Protein AF-A0A225UDL7-F1 (afdb_monomer_lite)

Sequence (122 aa):
MTRLCLLLGYSKQTKGYNVLNLCTGSVTTCRDGNMKTHALYTVHTMYMEKLLANTYSYGDYDLPTSIPIVPIRSTLQTYLELPEDVDVQRAAQLAKLAHAGERSSRQPVSGPSGGASGSLKR

Structure (mmCIF, N/CA/C/O backbone):
data_AF-A0A225UDL7-F1
#
_entry.id   AF-A0A225UDL7-F1
#
loop_
_atom_site.group_PDB
_atom_site.id
_atom_site.type_symbol
_atom_site.label_atom_id
_atom_site.label_alt_id
_atom_site.label_comp_id
_atom_site.label_asym_id
_atom_site.label_entity_id
_atom_site.label_seq_id
_atom_site.pdbx_PDB_ins_code
_atom_site.Cartn_x
_atom_site.Cartn_y
_atom_site.Cartn_z
_atom_site.occupancy
_atom_site.B_iso_or_equiv
_atom_site.auth_seq_id
_atom_site.auth_comp_id
_atom_site.auth_asym_id
_atom_site.auth_atom_id
_atom_site.pdbx_PDB_model_num
ATOM 1 N N . MET A 1 1 ? 6.183 -10.728 13.523 1.00 48.97 1 MET A N 1
ATOM 2 C CA . MET A 1 1 ? 5.874 -11.013 12.105 1.00 48.97 1 MET A CA 1
ATOM 3 C C . MET A 1 1 ? 5.531 -9.692 11.430 1.00 48.97 1 MET A C 1
ATOM 5 O O . MET A 1 1 ? 4.548 -9.069 11.811 1.00 48.97 1 MET A O 1
ATOM 9 N N . THR A 1 2 ? 6.380 -9.205 10.532 1.00 67.00 2 THR A N 1
ATOM 10 C CA . THR A 1 2 ? 6.210 -7.926 9.821 1.00 67.00 2 THR A CA 1
ATOM 11 C C . THR A 1 2 ? 5.337 -8.157 8.587 1.00 67.00 2 THR A C 1
ATOM 13 O O . THR A 1 2 ? 5.567 -9.118 7.858 1.00 67.00 2 THR A O 1
ATOM 16 N N . ARG A 1 3 ? 4.312 -7.325 8.361 1.00 77.19 3 ARG A N 1
ATOM 17 C CA . ARG A 1 3 ? 3.427 -7.420 7.186 1.00 77.19 3 ARG A CA 1
ATOM 18 C C . ARG A 1 3 ? 3.743 -6.294 6.206 1.00 77.19 3 ARG A C 1
ATOM 20 O O . ARG A 1 3 ? 3.906 -5.151 6.627 1.00 77.19 3 ARG A O 1
ATOM 27 N N . LEU A 1 4 ? 3.822 -6.626 4.919 1.00 88.56 4 LEU A N 1
ATOM 28 C CA . LEU A 1 4 ? 3.988 -5.662 3.833 1.00 88.56 4 LEU A CA 1
ATOM 29 C C . LEU A 1 4 ? 2.624 -5.072 3.476 1.00 88.56 4 LEU A C 1
ATOM 31 O O . LEU A 1 4 ? 1.764 -5.751 2.914 1.00 88.56 4 LEU A O 1
ATOM 35 N N . CYS A 1 5 ? 2.436 -3.803 3.829 1.00 90.88 5 CYS A N 1
ATOM 36 C CA . CYS A 1 5 ? 1.196 -3.083 3.588 1.00 90.88 5 CYS A CA 1
ATOM 37 C C . CYS A 1 5 ? 1.469 -1.694 3.012 1.00 90.88 5 CYS A C 1
ATOM 39 O O . CYS A 1 5 ? 2.466 -1.061 3.363 1.00 90.88 5 CYS A O 1
ATOM 41 N N . LEU A 1 6 ? 0.541 -1.193 2.197 1.00 92.25 6 LEU A N 1
ATOM 42 C CA . LEU A 1 6 ? 0.522 0.203 1.771 1.00 92.25 6 LEU A CA 1
ATOM 43 C C . LEU A 1 6 ? -0.451 1.004 2.643 1.00 92.25 6 LEU A C 1
ATOM 45 O O . LEU A 1 6 ? -1.596 0.597 2.835 1.00 92.25 6 LEU A O 1
ATOM 49 N N . LEU A 1 7 ? -0.013 2.153 3.157 1.00 91.62 7 LEU A N 1
ATOM 50 C CA . LEU A 1 7 ? -0.893 3.099 3.842 1.00 91.62 7 LEU A CA 1
ATOM 51 C C . LEU A 1 7 ? -1.807 3.785 2.818 1.00 91.62 7 LEU A C 1
ATOM 53 O O . LEU A 1 7 ? -1.321 4.458 1.915 1.00 91.62 7 LEU A O 1
ATOM 57 N N . LEU A 1 8 ? -3.122 3.641 2.985 1.00 90.75 8 LEU A N 1
ATOM 58 C CA . LEU A 1 8 ? -4.122 4.259 2.109 1.00 90.75 8 LEU A CA 1
ATOM 59 C C . LEU A 1 8 ? -4.605 5.613 2.629 1.00 90.75 8 LEU A C 1
ATOM 61 O O . LEU A 1 8 ? -4.937 6.500 1.851 1.00 90.75 8 LEU A O 1
ATOM 65 N N . GLY A 1 9 ? -4.675 5.779 3.949 1.00 90.00 9 GLY A N 1
ATOM 66 C CA . GLY A 1 9 ? -5.143 7.027 4.533 1.00 90.00 9 GLY A CA 1
ATOM 67 C C . GLY A 1 9 ? -5.232 6.994 6.048 1.00 90.00 9 GLY A C 1
ATOM 68 O O . GLY A 1 9 ? -5.210 5.931 6.670 1.00 90.00 9 GLY A O 1
ATOM 69 N N . TYR A 1 10 ? -5.352 8.184 6.629 1.00 90.00 10 TYR A N 1
ATOM 70 C CA . TYR A 1 10 ? -5.516 8.405 8.061 1.00 90.00 10 TYR A CA 1
ATOM 71 C C . TYR A 1 10 ? -6.732 9.298 8.322 1.00 90.00 10 TYR A C 1
ATOM 73 O O . TYR A 1 10 ? -6.895 10.338 7.685 1.00 90.00 10 TYR A O 1
ATOM 81 N N . SER A 1 11 ? -7.568 8.910 9.283 1.00 86.75 11 SER A N 1
ATOM 82 C CA . SER A 1 11 ? -8.723 9.680 9.740 1.00 86.75 11 SER A CA 1
ATOM 83 C C . SER A 1 11 ? -8.449 10.272 11.116 1.00 86.75 11 SER A C 1
ATOM 85 O O . SER A 1 11 ? -8.235 9.549 12.092 1.00 86.75 11 SER A O 1
ATOM 87 N N . LYS A 1 12 ? -8.512 11.606 11.204 1.00 84.31 12 LYS A N 1
ATOM 88 C CA . LYS A 1 12 ? -8.365 12.342 12.470 1.00 84.31 12 LYS A CA 1
ATOM 89 C C . LYS A 1 12 ? -9.556 12.129 13.409 1.00 84.31 12 LYS A C 1
ATOM 91 O O . LYS A 1 12 ? -9.356 12.060 14.616 1.00 84.31 12 LYS A O 1
ATOM 96 N N . GLN A 1 13 ? -10.771 12.007 12.867 1.00 85.94 13 GLN A N 1
ATOM 97 C CA . GLN A 1 13 ? -12.004 11.917 13.658 1.00 85.94 13 GLN A CA 1
ATOM 98 C C . GLN A 1 13 ? -12.108 10.583 14.405 1.00 85.94 13 GLN A C 1
ATOM 100 O O . GLN A 1 13 ? -12.438 10.556 15.585 1.00 85.94 13 GLN A O 1
ATOM 105 N N . THR A 1 14 ? -11.773 9.480 13.735 1.00 83.62 14 THR A N 1
ATOM 106 C CA . THR A 1 14 ? -11.809 8.130 14.318 1.00 83.62 14 THR A CA 1
ATOM 107 C C . THR A 1 14 ? -10.449 7.663 14.841 1.00 83.62 14 THR A C 1
ATOM 109 O O . THR A 1 14 ? -10.345 6.517 15.269 1.00 83.62 14 THR A O 1
ATOM 112 N N . LYS A 1 15 ? -9.413 8.518 14.774 1.00 85.69 15 LYS A N 1
ATOM 113 C CA . LYS A 1 15 ? -8.016 8.229 15.153 1.00 85.69 15 LYS A CA 1
ATOM 114 C C . LYS A 1 15 ? -7.543 6.858 14.651 1.00 85.69 15 LYS A C 1
ATOM 116 O O . LYS A 1 15 ? -7.167 5.974 15.421 1.00 85.69 15 LYS A O 1
ATOM 121 N N . GLY A 1 16 ? -7.617 6.662 13.339 1.00 89.75 16 GLY A N 1
ATOM 122 C CA . GLY A 1 16 ? -7.312 5.376 12.718 1.00 89.75 16 GLY A CA 1
ATOM 123 C C . GLY A 1 16 ? -6.723 5.523 11.328 1.00 89.75 16 GLY A C 1
ATOM 124 O O . GLY A 1 16 ? -6.824 6.582 10.708 1.00 89.75 16 GLY A O 1
ATOM 125 N N . TYR A 1 17 ? -6.113 4.452 10.841 1.00 91.38 17 TYR A N 1
ATOM 126 C CA . TYR A 1 17 ? -5.506 4.379 9.519 1.00 91.38 17 TYR A CA 1
ATOM 127 C C . TYR A 1 17 ? -5.983 3.143 8.761 1.00 91.38 17 TYR A C 1
ATOM 129 O O . TYR A 1 17 ? -6.261 2.098 9.348 1.00 91.38 17 TYR A O 1
ATOM 137 N N . ASN A 1 18 ? -6.059 3.276 7.441 1.00 91.94 18 ASN A N 1
ATOM 138 C CA . ASN A 1 18 ? -6.400 2.193 6.529 1.00 91.94 18 ASN A CA 1
ATOM 139 C C . ASN A 1 18 ? -5.137 1.712 5.828 1.00 91.94 18 ASN A C 1
ATOM 141 O O . ASN A 1 18 ? -4.387 2.517 5.274 1.00 91.94 18 ASN A O 1
ATOM 145 N N . VAL A 1 19 ? -4.922 0.402 5.828 1.00 92.19 19 VAL A N 1
ATOM 146 C CA . VAL A 1 19 ? -3.783 -0.238 5.170 1.00 92.19 19 VAL A CA 1
ATOM 147 C C . VAL A 1 19 ? -4.262 -1.300 4.194 1.00 92.19 19 VAL A C 1
ATOM 149 O O . VAL A 1 19 ? -5.179 -2.061 4.495 1.00 92.19 19 VAL A O 1
ATOM 152 N N . LEU A 1 20 ? -3.625 -1.357 3.030 1.00 92.94 20 LEU A N 1
ATOM 153 C CA . LEU A 1 20 ? -3.810 -2.402 2.033 1.00 92.94 20 LEU A CA 1
ATOM 154 C C . LEU A 1 20 ? -2.745 -3.474 2.229 1.00 92.94 20 LEU A C 1
ATOM 156 O O . LEU A 1 20 ? -1.555 -3.170 2.157 1.00 92.94 20 LEU A O 1
ATOM 160 N N . ASN A 1 21 ? -3.157 -4.718 2.444 1.00 91.00 21 ASN A N 1
ATOM 161 C CA . ASN A 1 21 ? -2.247 -5.854 2.459 1.00 91.00 21 ASN A CA 1
ATOM 162 C C . ASN A 1 21 ? -1.798 -6.169 1.027 1.00 91.00 21 ASN A C 1
ATOM 164 O O . ASN A 1 21 ? -2.622 -6.469 0.166 1.00 91.00 21 ASN A O 1
ATOM 168 N N . LEU A 1 22 ? -0.491 -6.123 0.781 1.00 90.56 22 LEU A N 1
ATOM 169 C CA . LEU A 1 22 ? 0.064 -6.298 -0.560 1.00 90.56 22 LEU A CA 1
ATOM 170 C C . LEU A 1 22 ? 0.092 -7.760 -1.020 1.00 90.56 22 LEU A C 1
ATOM 172 O O . LEU A 1 22 ? 0.215 -8.003 -2.215 1.00 90.56 22 LEU A O 1
ATOM 176 N N . CYS A 1 23 ? -0.043 -8.720 -0.102 1.00 86.62 23 CYS A N 1
ATOM 177 C CA . CYS A 1 23 ? -0.132 -10.143 -0.428 1.00 86.62 23 CYS A CA 1
ATOM 178 C C . CYS A 1 23 ? -1.568 -10.576 -0.738 1.00 86.62 23 CYS A C 1
ATOM 180 O O . CYS A 1 23 ? -1.774 -11.448 -1.571 1.00 86.62 23 CYS A O 1
ATOM 182 N N . THR A 1 24 ? -2.558 -10.008 -0.038 1.00 84.19 24 THR A N 1
ATOM 183 C CA . THR A 1 24 ? -3.959 -10.467 -0.130 1.00 84.19 24 THR A CA 1
ATOM 184 C C . THR A 1 24 ? -4.889 -9.488 -0.835 1.00 84.19 24 THR A C 1
ATOM 186 O O . THR A 1 24 ? -6.032 -9.835 -1.106 1.00 84.19 24 THR A O 1
ATOM 189 N N . GLY A 1 25 ? -4.463 -8.243 -1.062 1.00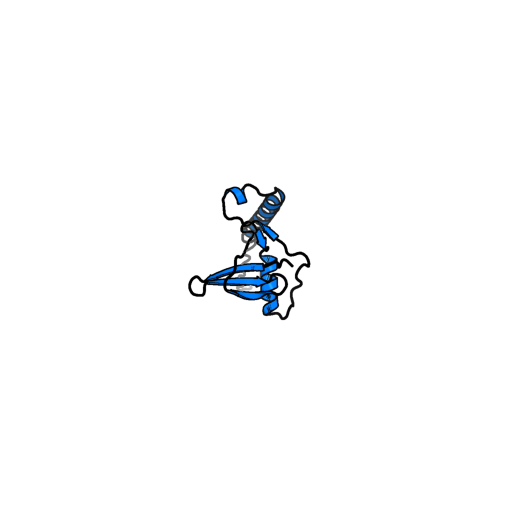 87.44 25 GLY A N 1
ATOM 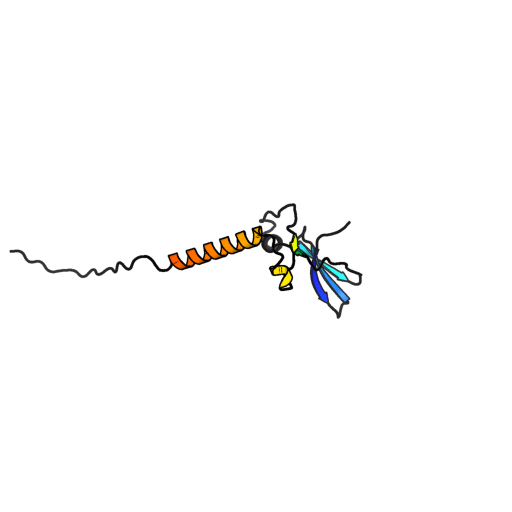190 C CA . GLY A 1 25 ? -5.323 -7.177 -1.584 1.00 87.44 25 GLY A CA 1
ATOM 191 C C . GLY A 1 25 ? -6.387 -6.692 -0.591 1.00 87.44 25 GLY A C 1
ATOM 192 O O . GLY A 1 25 ? -7.192 -5.825 -0.912 1.00 87.44 25 GLY A O 1
ATOM 193 N N . SER A 1 26 ? -6.407 -7.218 0.637 1.00 88.44 26 SER A N 1
ATOM 194 C CA . SER A 1 26 ? -7.421 -6.865 1.633 1.00 88.44 26 SER A CA 1
ATOM 195 C C . SER A 1 26 ? -7.105 -5.525 2.292 1.00 88.44 26 SER A C 1
ATOM 197 O O . SER A 1 26 ? -5.972 -5.278 2.712 1.00 88.44 26 SER A O 1
ATOM 199 N N . VAL A 1 27 ? -8.125 -4.684 2.458 1.00 91.75 27 VAL A N 1
ATOM 200 C CA . VAL A 1 27 ? -8.021 -3.433 3.215 1.00 91.75 27 VAL A CA 1
ATOM 201 C C . VAL A 1 27 ? -8.385 -3.691 4.671 1.00 91.75 27 VAL A C 1
ATOM 203 O O . VAL A 1 27 ? -9.426 -4.268 4.970 1.00 91.75 27 VAL A O 1
ATOM 206 N N . THR A 1 28 ? -7.523 -3.270 5.593 1.00 90.50 28 THR A N 1
ATOM 207 C CA . THR A 1 28 ? -7.773 -3.337 7.036 1.00 90.50 28 THR A CA 1
ATOM 208 C C . THR A 1 28 ? -7.751 -1.935 7.628 1.00 90.50 28 THR A C 1
ATOM 210 O O . THR A 1 28 ? -6.839 -1.152 7.360 1.00 90.50 28 THR A O 1
ATOM 213 N N . THR A 1 29 ? -8.745 -1.628 8.459 1.00 90.88 29 THR A N 1
ATOM 214 C CA . THR A 1 29 ? -8.762 -0.417 9.280 1.00 90.88 29 THR A CA 1
ATOM 215 C C . THR A 1 29 ? -8.186 -0.738 10.647 1.00 90.88 29 THR A C 1
ATOM 217 O O . THR A 1 29 ? -8.728 -1.559 11.384 1.00 90.88 29 THR A O 1
ATOM 220 N N . CYS A 1 30 ? -7.108 -0.057 11.003 1.00 87.75 30 CYS A N 1
ATOM 221 C CA . CYS A 1 30 ? -6.526 -0.114 12.331 1.00 87.75 30 CYS A CA 1
ATOM 222 C C . CYS A 1 30 ? -6.934 1.144 13.099 1.00 87.75 30 CYS A C 1
ATOM 224 O O . CYS A 1 30 ? -6.885 2.260 12.573 1.00 87.75 30 CYS A O 1
ATOM 226 N N . ARG A 1 31 ? -7.338 0.970 14.355 1.00 86.38 31 ARG A N 1
ATOM 227 C CA . ARG A 1 31 ? -7.585 2.070 15.290 1.00 86.38 31 ARG A CA 1
ATOM 228 C C . ARG A 1 31 ? -6.501 2.051 16.339 1.00 86.38 31 ARG A C 1
ATOM 230 O O . ARG A 1 31 ? -6.122 0.963 16.746 1.00 86.38 31 ARG A O 1
ATOM 237 N N . ASP A 1 32 ? -6.081 3.243 16.741 1.00 70.44 32 ASP A N 1
ATOM 238 C CA . ASP A 1 32 ? -5.198 3.491 17.878 1.00 70.44 32 ASP A CA 1
ATOM 239 C C . ASP A 1 32 ? -3.933 2.608 17.925 1.00 70.44 32 ASP A C 1
ATOM 241 O O . ASP A 1 32 ? -3.945 1.431 18.278 1.00 70.44 32 ASP A O 1
ATOM 245 N N . GLY A 1 33 ? -2.796 3.180 17.535 1.00 71.62 33 GLY A N 1
ATOM 246 C CA . GLY A 1 33 ? -1.526 2.469 17.577 1.00 71.62 33 GLY A CA 1
ATOM 247 C C . GLY A 1 33 ? -0.403 3.209 16.869 1.00 71.62 33 GLY A C 1
ATOM 248 O O . GLY A 1 33 ? -0.611 3.882 15.858 1.00 71.62 33 GLY A O 1
ATOM 249 N N . ASN A 1 34 ? 0.811 3.039 17.388 1.00 74.00 34 ASN A N 1
ATOM 250 C CA . ASN A 1 34 ? 2.019 3.575 16.776 1.00 74.00 34 ASN A CA 1
ATOM 251 C C . ASN A 1 34 ? 2.382 2.738 15.547 1.00 74.00 34 ASN A C 1
ATOM 253 O O . ASN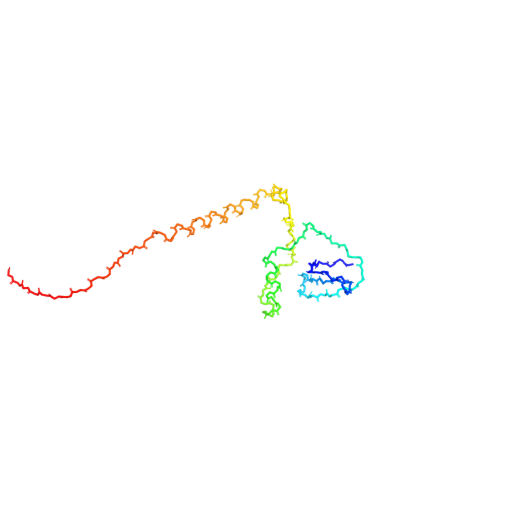 A 1 34 ? 2.921 1.637 15.664 1.00 74.00 34 ASN A O 1
ATOM 257 N N . MET A 1 35 ? 2.092 3.267 14.361 1.00 78.81 35 MET A N 1
ATOM 258 C CA . MET A 1 35 ? 2.532 2.675 13.105 1.00 78.81 35 MET A CA 1
ATOM 259 C C . MET A 1 35 ? 3.891 3.254 12.708 1.00 78.81 35 MET A C 1
ATOM 261 O O . MET A 1 35 ? 4.068 4.470 12.663 1.00 78.81 35 MET A O 1
ATOM 265 N N . LYS A 1 36 ? 4.845 2.381 12.376 1.00 82.19 36 LYS A N 1
ATOM 266 C CA . LYS A 1 36 ? 6.092 2.773 11.713 1.00 82.19 36 LYS A CA 1
ATOM 267 C C . LYS A 1 36 ? 5.979 2.436 10.234 1.00 82.19 36 LYS A C 1
ATOM 269 O O . LYS A 1 36 ? 5.741 1.284 9.884 1.00 82.19 36 LYS A O 1
ATOM 274 N N . THR A 1 37 ? 6.154 3.437 9.381 1.00 82.00 37 THR A N 1
ATOM 275 C CA . THR A 1 37 ? 6.109 3.282 7.924 1.00 82.00 37 THR A CA 1
ATOM 276 C C . THR A 1 37 ? 7.424 3.700 7.301 1.00 82.00 37 THR A C 1
ATOM 278 O O . THR A 1 37 ? 7.989 4.730 7.667 1.00 82.00 37 THR A O 1
ATOM 281 N N . HIS A 1 38 ? 7.868 2.951 6.297 1.00 86.50 38 HIS A N 1
ATOM 282 C CA . HIS A 1 38 ? 8.987 3.349 5.452 1.00 86.50 38 HIS A CA 1
ATOM 283 C C . HIS A 1 38 ? 8.490 4.283 4.342 1.00 86.50 38 HIS A C 1
ATOM 285 O O . HIS A 1 38 ? 8.160 3.839 3.250 1.00 86.50 38 HIS A O 1
ATOM 291 N N . ALA A 1 39 ? 8.440 5.587 4.627 1.00 82.62 39 ALA A N 1
ATOM 292 C CA . ALA A 1 39 ? 7.899 6.608 3.718 1.00 82.62 39 ALA A CA 1
ATOM 293 C C . ALA A 1 39 ? 8.763 6.893 2.469 1.00 82.62 39 ALA A C 1
ATOM 295 O O . ALA A 1 39 ? 8.390 7.720 1.644 1.00 82.62 39 ALA A O 1
ATOM 296 N N . LEU A 1 40 ? 9.914 6.229 2.336 1.00 86.75 40 LEU A N 1
ATOM 297 C CA . LEU A 1 40 ? 10.801 6.346 1.175 1.00 86.75 40 LEU A CA 1
ATOM 298 C C . LEU A 1 40 ? 10.450 5.363 0.059 1.00 86.75 40 LEU A C 1
ATOM 300 O O . LEU A 1 40 ? 10.960 5.501 -1.047 1.00 86.75 40 LEU A O 1
ATOM 304 N N . TYR A 1 41 ? 9.601 4.373 0.334 1.00 88.69 41 TYR A N 1
ATOM 305 C CA . TYR A 1 41 ? 9.334 3.276 -0.582 1.00 88.69 41 TYR A CA 1
ATOM 306 C C . TYR A 1 41 ? 7.836 3.060 -0.784 1.00 88.69 41 TYR A C 1
ATOM 308 O O . TYR A 1 41 ? 7.018 3.286 0.104 1.00 88.69 41 TYR A O 1
ATOM 316 N N . THR A 1 42 ? 7.495 2.597 -1.977 1.00 91.56 42 THR A N 1
ATOM 317 C CA . THR A 1 42 ? 6.158 2.205 -2.412 1.00 91.56 42 THR A CA 1
ATOM 318 C C . THR A 1 42 ? 6.254 0.926 -3.242 1.00 91.56 42 THR A C 1
ATOM 320 O O . THR A 1 42 ? 7.316 0.317 -3.341 1.00 91.56 42 THR A O 1
ATOM 323 N N . VAL A 1 43 ? 5.145 0.492 -3.825 1.00 92.31 43 VAL A N 1
ATOM 324 C CA . VAL A 1 43 ? 5.073 -0.681 -4.696 1.00 92.31 43 VAL A CA 1
ATOM 325 C C . VAL A 1 43 ? 4.928 -0.234 -6.143 1.00 92.31 43 VAL A C 1
ATOM 327 O O . VAL A 1 43 ? 4.269 0.764 -6.430 1.00 92.31 43 VAL A O 1
ATOM 330 N N . HIS A 1 44 ? 5.539 -0.976 -7.064 1.00 92.25 44 HIS A N 1
ATOM 331 C CA . HIS A 1 44 ? 5.448 -0.699 -8.493 1.00 92.25 44 HIS A CA 1
ATOM 332 C C . HIS A 1 44 ? 3.990 -0.718 -8.994 1.00 92.25 44 HIS A C 1
ATOM 334 O O . HIS A 1 44 ? 3.236 -1.649 -8.703 1.00 92.25 44 HIS A O 1
ATOM 340 N N . THR A 1 45 ? 3.609 0.261 -9.821 1.00 89.88 45 THR A N 1
ATOM 341 C CA . THR A 1 45 ? 2.225 0.458 -10.291 1.00 89.88 45 THR A CA 1
ATOM 342 C C . THR A 1 45 ? 1.625 -0.789 -10.941 1.00 89.88 45 THR A C 1
ATOM 344 O O . THR A 1 45 ? 0.534 -1.200 -10.567 1.00 89.88 45 THR A O 1
ATOM 347 N N . MET A 1 46 ? 2.365 -1.462 -11.831 1.00 90.50 46 MET A N 1
ATOM 348 C CA . MET A 1 46 ? 1.886 -2.685 -12.504 1.00 90.50 46 MET A CA 1
ATOM 349 C C . MET A 1 46 ? 1.501 -3.811 -11.536 1.00 90.50 46 MET A C 1
ATOM 351 O O . MET A 1 46 ? 0.593 -4.586 -11.821 1.00 90.50 46 MET A O 1
ATOM 355 N N . TYR A 1 47 ? 2.190 -3.918 -10.397 1.00 93.31 47 TYR A N 1
ATOM 356 C CA . TYR A 1 47 ? 1.827 -4.896 -9.375 1.00 93.31 47 TYR A CA 1
ATOM 357 C C . TYR A 1 47 ? 0.509 -4.508 -8.708 1.00 93.31 47 TYR A C 1
ATOM 359 O O . TYR A 1 47 ? -0.368 -5.348 -8.540 1.00 93.31 47 TYR A O 1
ATOM 367 N N . MET A 1 48 ? 0.358 -3.228 -8.365 1.00 92.00 48 MET A N 1
ATOM 368 C CA . MET A 1 48 ? -0.842 -2.714 -7.705 1.00 92.00 48 MET A CA 1
ATOM 369 C C . MET A 1 48 ? -2.074 -2.821 -8.600 1.00 92.00 48 MET A C 1
ATOM 371 O O . MET A 1 48 ? -3.126 -3.231 -8.127 1.00 92.00 48 MET A O 1
ATOM 375 N N . GLU A 1 49 ? -1.943 -2.519 -9.891 1.00 91.88 49 GLU A N 1
ATOM 376 C CA . GLU A 1 49 ? -3.033 -2.676 -10.857 1.00 91.88 49 GLU A CA 1
ATOM 377 C C . GLU A 1 49 ? -3.516 -4.126 -10.927 1.00 91.88 49 GLU A C 1
ATOM 379 O O . GLU A 1 49 ? -4.711 -4.372 -10.791 1.00 91.88 49 GLU A O 1
ATOM 384 N N . LYS A 1 50 ? -2.597 -5.093 -11.045 1.00 92.50 50 LYS A N 1
ATOM 385 C CA . LYS A 1 50 ? -2.940 -6.524 -11.039 1.00 92.50 50 LYS A CA 1
ATOM 386 C C . LYS A 1 50 ? -3.549 -6.971 -9.711 1.00 92.50 50 LYS A C 1
ATOM 388 O O . LYS A 1 50 ? -4.539 -7.694 -9.706 1.00 92.50 50 LYS A O 1
ATOM 393 N N . LEU A 1 51 ? -2.989 -6.518 -8.586 1.00 92.00 51 LEU A N 1
ATOM 394 C CA . LEU A 1 51 ? -3.489 -6.842 -7.248 1.00 92.00 51 LEU A CA 1
ATOM 395 C C . LEU A 1 51 ? -4.937 -6.370 -7.073 1.00 92.00 51 LEU A C 1
ATOM 397 O O . LEU A 1 51 ? -5.779 -7.107 -6.564 1.00 92.00 51 LEU A O 1
ATOM 401 N N . LEU A 1 52 ? -5.237 -5.149 -7.516 1.00 90.19 52 LEU A N 1
ATOM 402 C CA . LEU A 1 52 ? -6.585 -4.594 -7.458 1.00 90.19 52 LEU A CA 1
ATOM 403 C C . LEU A 1 52 ? -7.515 -5.288 -8.457 1.00 90.19 52 LEU A C 1
ATOM 405 O O . LEU A 1 52 ? -8.634 -5.647 -8.096 1.00 90.19 52 LEU A O 1
ATOM 409 N N . ALA A 1 53 ? -7.050 -5.545 -9.679 1.00 90.38 53 ALA A N 1
ATOM 410 C CA . ALA A 1 53 ? -7.832 -6.233 -10.701 1.00 90.38 53 ALA A CA 1
ATOM 411 C C . ALA A 1 53 ? -8.213 -7.661 -10.280 1.00 90.38 53 ALA A C 1
ATOM 413 O O . ALA A 1 53 ? -9.334 -8.093 -10.551 1.00 90.38 53 ALA A O 1
ATOM 414 N N . ASN A 1 54 ? -7.353 -8.356 -9.529 1.00 89.88 54 ASN A N 1
ATOM 415 C CA . ASN A 1 54 ? -7.656 -9.665 -8.944 1.00 89.88 54 ASN A CA 1
ATOM 416 C C . ASN A 1 54 ? -8.847 -9.654 -7.983 1.00 89.88 54 ASN A C 1
ATOM 418 O O . ASN A 1 54 ? -9.507 -10.679 -7.837 1.00 89.88 54 ASN A O 1
ATOM 422 N N . THR A 1 55 ? -9.167 -8.507 -7.376 1.00 82.38 55 THR A N 1
ATOM 423 C CA . THR A 1 55 ? -10.362 -8.375 -6.526 1.00 82.38 55 THR A CA 1
ATOM 424 C C . THR A 1 55 ? -11.650 -8.519 -7.342 1.00 82.38 55 THR A C 1
ATOM 426 O O . THR A 1 55 ? -12.646 -9.025 -6.833 1.00 82.38 55 THR A O 1
ATOM 429 N N . TYR A 1 56 ? -11.631 -8.103 -8.611 1.00 83.06 56 TYR A N 1
ATOM 430 C CA . TYR A 1 56 ? -12.795 -8.129 -9.503 1.00 83.06 56 TYR A CA 1
ATOM 431 C C . TYR A 1 56 ? -12.774 -9.303 -10.486 1.00 83.06 56 TYR A C 1
ATOM 433 O O . TYR A 1 56 ? -13.826 -9.731 -10.948 1.00 83.06 56 TYR A O 1
ATOM 441 N N . SER A 1 57 ? -11.585 -9.828 -10.781 1.00 85.56 57 SER A N 1
ATOM 442 C CA . SER A 1 57 ? -11.349 -10.874 -11.786 1.00 85.56 57 SER A CA 1
ATOM 443 C C . SER A 1 57 ? -11.071 -12.234 -11.138 1.00 85.56 57 SER A C 1
ATOM 445 O O . SER A 1 57 ? -10.358 -13.043 -11.700 1.00 85.56 57 SER 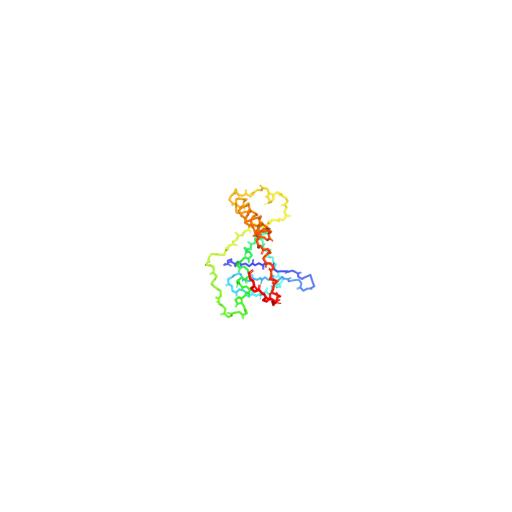A O 1
ATOM 447 N N . TYR A 1 58 ? -11.529 -12.465 -9.902 1.00 82.50 58 TYR A N 1
ATOM 448 C CA . TYR A 1 58 ? -11.371 -13.740 -9.178 1.00 82.50 58 TYR A CA 1
ATOM 449 C C . TYR A 1 58 ? -9.941 -14.330 -9.146 1.00 82.50 58 TYR A C 1
ATOM 451 O O . TYR A 1 58 ? -9.775 -15.538 -8.989 1.00 82.50 58 TYR A O 1
ATOM 459 N N . GLY A 1 59 ? -8.904 -13.489 -9.231 1.00 83.81 59 GLY A N 1
ATOM 460 C CA . GLY A 1 59 ? -7.508 -13.939 -9.248 1.00 83.81 59 GLY A CA 1
ATOM 461 C C . GLY A 1 59 ? -6.916 -14.263 -10.626 1.00 83.81 59 GLY A C 1
ATOM 462 O O . GLY A 1 59 ? -5.877 -14.911 -10.666 1.00 83.81 59 GLY A O 1
ATOM 463 N N . ASP A 1 60 ? -7.519 -13.807 -11.729 1.00 87.25 60 ASP A N 1
ATOM 464 C CA . ASP A 1 60 ? -7.046 -14.062 -13.104 1.00 87.25 60 ASP A CA 1
ATOM 465 C C . ASP A 1 60 ? -5.613 -13.575 -13.408 1.00 87.25 60 ASP A C 1
ATOM 467 O O . ASP A 1 60 ? -4.998 -14.017 -14.382 1.00 87.25 60 ASP A O 1
ATOM 471 N N . TYR A 1 61 ? -5.060 -12.652 -12.616 1.00 87.00 61 TYR A N 1
ATOM 472 C CA . TYR A 1 61 ? -3.704 -12.142 -12.807 1.00 87.00 61 TYR A CA 1
ATOM 473 C C . TYR A 1 61 ? -2.702 -12.806 -11.864 1.00 87.00 61 TYR A C 1
ATOM 475 O O . TYR A 1 61 ? -2.766 -12.650 -10.642 1.00 87.00 61 TYR A O 1
ATOM 483 N N . ASP A 1 62 ? -1.667 -13.410 -12.446 1.00 87.19 62 ASP A N 1
ATOM 484 C CA . ASP A 1 62 ? -0.509 -13.877 -11.690 1.00 87.19 62 ASP A CA 1
ATOM 485 C C . ASP A 1 62 ? 0.267 -12.701 -11.080 1.00 87.19 62 ASP A C 1
ATOM 487 O O . ASP A 1 62 ? 0.746 -11.787 -11.774 1.00 87.19 62 ASP A O 1
ATOM 491 N N . LEU A 1 63 ? 0.410 -12.747 -9.755 1.00 88.25 63 LEU A N 1
ATOM 492 C CA . LEU A 1 63 ? 1.219 -11.813 -8.984 1.00 88.25 63 LEU A CA 1
ATOM 493 C C . LEU A 1 63 ? 2.601 -12.423 -8.719 1.00 88.25 63 LEU A C 1
ATOM 495 O O . LEU A 1 63 ? 2.695 -13.586 -8.324 1.00 88.25 63 LEU A O 1
ATOM 499 N N . PRO A 1 64 ? 3.692 -11.658 -8.906 1.00 86.56 64 PRO A N 1
ATOM 500 C CA . PRO A 1 64 ? 5.026 -12.147 -8.598 1.00 86.56 64 PRO A CA 1
ATOM 501 C C . PRO A 1 64 ? 5.149 -12.462 -7.104 1.00 86.56 64 PRO A C 1
ATOM 503 O O . PRO A 1 64 ? 4.683 -11.704 -6.255 1.00 86.56 64 PRO A O 1
ATOM 506 N N . THR A 1 65 ? 5.842 -13.556 -6.780 1.00 85.50 65 THR A N 1
ATOM 507 C CA . THR A 1 65 ? 6.095 -13.971 -5.389 1.00 85.50 65 THR A CA 1
ATOM 508 C C . THR A 1 65 ? 6.876 -12.914 -4.604 1.00 85.50 65 THR A C 1
ATOM 510 O O . THR A 1 65 ? 6.677 -12.757 -3.402 1.00 85.50 65 THR A O 1
ATOM 513 N N . SER A 1 66 ? 7.760 -12.178 -5.284 1.00 89.88 66 SER A N 1
ATOM 514 C CA . SER A 1 66 ? 8.477 -11.039 -4.714 1.00 89.88 66 SER A CA 1
ATOM 515 C C . SER A 1 66 ? 7.738 -9.741 -5.028 1.00 89.88 66 SER A C 1
ATOM 517 O O . SER A 1 66 ? 7.518 -9.412 -6.196 1.00 89.88 66 SER A O 1
ATOM 519 N N . ILE A 1 67 ? 7.370 -8.996 -3.984 1.00 90.62 67 ILE A N 1
ATOM 520 C CA . ILE A 1 67 ? 6.657 -7.723 -4.118 1.00 90.62 67 ILE A CA 1
ATOM 521 C C . ILE A 1 67 ? 7.650 -6.653 -4.596 1.00 90.62 67 ILE A C 1
ATOM 523 O O . ILE A 1 67 ? 8.631 -6.386 -3.897 1.00 90.62 67 ILE A O 1
ATOM 527 N N . PRO A 1 68 ? 7.418 -6.011 -5.755 1.00 91.38 68 PRO A N 1
ATOM 528 C CA . PRO A 1 68 ? 8.356 -5.050 -6.321 1.00 91.38 68 PRO A CA 1
ATOM 529 C C . PRO A 1 68 ? 8.277 -3.713 -5.576 1.00 91.38 68 PRO A C 1
ATOM 531 O O . PRO A 1 68 ? 7.449 -2.853 -5.889 1.00 91.38 68 PRO A O 1
ATOM 534 N N . ILE A 1 69 ? 9.145 -3.549 -4.579 1.00 91.44 69 ILE A N 1
ATOM 535 C CA . ILE A 1 69 ? 9.301 -2.307 -3.821 1.00 91.44 69 ILE A CA 1
ATOM 536 C C . ILE A 1 69 ? 10.167 -1.325 -4.614 1.00 91.44 69 ILE A C 1
ATOM 538 O O . ILE A 1 69 ? 11.254 -1.668 -5.070 1.00 91.44 69 ILE A O 1
ATOM 542 N N . VAL A 1 70 ? 9.684 -0.096 -4.770 1.00 89.88 70 VAL A N 1
ATOM 543 C CA . VAL A 1 70 ? 10.334 0.979 -5.527 1.00 89.88 70 VAL A CA 1
ATOM 544 C C . VAL A 1 70 ? 10.394 2.258 -4.690 1.00 89.88 70 VAL A C 1
ATOM 546 O O . VAL A 1 70 ? 9.510 2.485 -3.864 1.00 89.88 70 VAL A O 1
ATOM 549 N N . PRO A 1 71 ? 11.409 3.117 -4.861 1.00 87.75 71 PRO A N 1
ATOM 550 C CA . PRO A 1 71 ? 11.491 4.374 -4.125 1.00 87.75 71 PRO A CA 1
ATOM 551 C C . PRO A 1 71 ? 10.382 5.356 -4.540 1.00 87.75 71 PRO A C 1
ATOM 553 O O . PRO A 1 71 ? 10.041 5.477 -5.719 1.00 87.75 71 PRO A O 1
ATOM 556 N N . ILE A 1 72 ? 9.831 6.085 -3.566 1.00 85.31 72 ILE A N 1
ATOM 557 C CA . ILE A 1 72 ? 8.888 7.184 -3.800 1.00 85.31 72 ILE A CA 1
ATOM 558 C C . ILE A 1 72 ? 9.668 8.405 -4.269 1.00 85.31 72 ILE A C 1
ATOM 560 O O . ILE A 1 72 ? 10.548 8.893 -3.569 1.00 85.31 72 ILE A O 1
ATOM 564 N N . ARG A 1 73 ? 9.291 8.947 -5.427 1.00 81.50 73 ARG A N 1
ATOM 565 C CA . ARG A 1 73 ? 9.915 10.141 -6.005 1.00 81.50 73 ARG A CA 1
ATOM 566 C C . ARG A 1 73 ? 9.150 11.399 -5.607 1.00 81.50 73 ARG A C 1
ATOM 568 O O . ARG A 1 73 ? 8.320 11.891 -6.369 1.00 81.50 73 ARG A O 1
ATOM 575 N N . SER A 1 74 ? 9.394 11.880 -4.393 1.00 77.06 74 SER A N 1
ATOM 576 C CA . SER A 1 74 ? 8.707 13.055 -3.839 1.00 77.06 74 SER A CA 1
ATOM 577 C C . SER A 1 74 ? 9.480 14.366 -4.009 1.00 77.06 74 SER A C 1
ATOM 579 O O . SER A 1 74 ? 8.855 15.424 -3.999 1.00 77.06 74 SER A O 1
ATOM 581 N N . THR A 1 75 ? 10.805 14.325 -4.193 1.00 78.44 75 THR A N 1
ATOM 582 C CA . THR A 1 75 ? 11.650 15.521 -4.368 1.00 78.44 75 THR A CA 1
ATOM 583 C C . THR A 1 75 ? 12.461 15.464 -5.661 1.00 78.44 75 THR A C 1
ATOM 585 O O . THR A 1 75 ? 12.651 14.394 -6.240 1.00 78.44 75 THR A O 1
ATOM 588 N N . LEU A 1 76 ? 12.960 16.623 -6.114 1.00 76.12 76 LEU A N 1
ATOM 589 C CA . LEU A 1 76 ? 13.823 16.732 -7.297 1.00 76.12 76 LEU A CA 1
ATOM 590 C C . LEU A 1 76 ? 15.078 15.856 -7.156 1.00 76.12 76 LEU A C 1
ATOM 592 O O . LEU A 1 76 ? 15.453 15.177 -8.104 1.00 76.12 76 LEU A O 1
ATOM 596 N N . GLN A 1 77 ? 15.690 15.819 -5.968 1.00 72.69 77 GLN A N 1
ATOM 597 C CA . GLN A 1 77 ? 16.859 14.977 -5.701 1.00 72.69 77 GLN A CA 1
ATOM 598 C C . GLN A 1 77 ? 16.563 13.493 -5.949 1.00 72.69 77 GLN A C 1
ATOM 600 O O . GLN A 1 77 ? 17.358 12.821 -6.597 1.00 72.69 77 GLN A O 1
ATOM 605 N N . THR A 1 78 ? 15.380 12.998 -5.568 1.00 70.25 78 THR A N 1
ATOM 606 C CA . THR A 1 78 ? 15.002 11.594 -5.814 1.00 70.25 78 THR A CA 1
ATOM 607 C C . THR A 1 78 ? 14.841 11.256 -7.301 1.00 70.25 78 THR A C 1
ATOM 609 O O . THR A 1 78 ? 14.844 10.084 -7.672 1.00 70.25 78 THR A O 1
ATOM 612 N N . TYR A 1 79 ? 14.682 12.258 -8.170 1.00 68.25 79 TYR A N 1
ATOM 613 C CA . TYR A 1 79 ? 14.731 12.064 -9.621 1.00 68.25 79 TYR A CA 1
ATOM 614 C C . TYR A 1 79 ? 16.155 12.086 -10.179 1.00 68.25 79 TYR A C 1
ATOM 616 O O . TYR A 1 79 ? 16.378 11.489 -11.225 1.00 68.25 79 TYR A O 1
ATOM 624 N N . LEU A 1 80 ? 17.086 12.777 -9.519 1.00 73.81 80 LEU A N 1
ATOM 625 C CA . LEU A 1 80 ? 18.474 12.919 -9.964 1.00 73.81 80 LEU A CA 1
ATOM 626 C C . LEU A 1 80 ? 19.354 11.739 -9.527 1.00 73.81 80 LEU A C 1
ATOM 628 O O . LEU A 1 80 ? 20.315 11.417 -10.210 1.00 73.81 80 LEU A O 1
ATOM 632 N N . GLU A 1 81 ? 19.013 11.071 -8.424 1.00 67.75 81 GLU A N 1
ATOM 633 C CA . GLU A 1 81 ? 19.730 9.902 -7.884 1.00 67.75 81 GLU A CA 1
ATOM 634 C C . GLU A 1 81 ? 19.375 8.576 -8.594 1.00 67.75 81 GLU A C 1
ATOM 636 O O . GLU A 1 81 ? 19.529 7.493 -8.025 1.00 67.75 81 GLU A O 1
ATOM 641 N N . LEU A 1 82 ? 18.847 8.628 -9.821 1.00 61.12 82 LEU A N 1
ATOM 642 C CA . LEU A 1 82 ? 18.449 7.417 -10.534 1.00 61.12 82 LEU A CA 1
ATOM 643 C C . LEU A 1 82 ? 19.672 6.565 -10.910 1.00 61.12 82 LEU A C 1
ATOM 645 O O . LEU A 1 82 ? 20.641 7.088 -11.455 1.00 61.12 82 LEU A O 1
ATOM 649 N N . PRO A 1 83 ? 19.620 5.239 -10.687 1.00 59.50 83 PRO A N 1
ATOM 650 C CA . PRO A 1 83 ? 20.539 4.320 -11.340 1.00 59.50 83 PRO A CA 1
ATOM 651 C C . PRO A 1 83 ? 20.373 4.441 -12.858 1.00 59.50 83 PRO A C 1
ATOM 653 O O . PRO A 1 83 ? 19.241 4.466 -13.351 1.00 59.50 83 PRO A O 1
ATOM 656 N N . GLU A 1 84 ? 21.487 4.481 -13.586 1.00 58.50 84 GLU A N 1
ATOM 657 C CA . GLU A 1 84 ? 21.553 4.755 -15.032 1.00 58.50 84 GLU A CA 1
ATOM 658 C C . GLU A 1 84 ? 20.569 3.900 -15.864 1.00 58.50 84 GLU A C 1
ATOM 660 O O . GLU A 1 84 ? 19.987 4.374 -16.840 1.00 58.50 84 GLU A O 1
ATOM 665 N N . ASP A 1 85 ? 20.278 2.672 -15.424 1.00 63.84 85 ASP A N 1
ATOM 666 C CA . ASP A 1 85 ? 19.334 1.741 -16.058 1.00 63.84 85 ASP A CA 1
ATOM 667 C C . ASP A 1 85 ? 17.897 2.276 -16.212 1.00 63.84 85 ASP A C 1
ATOM 669 O O . ASP A 1 85 ? 17.202 1.957 -17.183 1.00 63.84 85 ASP A O 1
ATOM 673 N N . VAL A 1 86 ? 17.417 3.101 -15.277 1.00 60.44 86 VAL A N 1
ATOM 674 C CA . VAL A 1 86 ? 16.033 3.607 -15.320 1.00 60.44 86 VAL A CA 1
ATOM 675 C C . VAL A 1 86 ? 15.904 4.772 -16.302 1.00 60.44 86 VAL A C 1
ATOM 677 O O . VAL A 1 86 ? 14.863 4.929 -16.947 1.00 60.44 86 VAL A O 1
ATOM 680 N N . ASP A 1 87 ? 16.970 5.558 -16.462 1.00 61.34 87 ASP A N 1
ATOM 681 C CA . ASP A 1 87 ? 17.054 6.590 -17.492 1.00 61.34 87 ASP A CA 1
ATOM 682 C C . ASP A 1 87 ? 17.225 5.975 -18.880 1.00 61.34 87 ASP A C 1
ATOM 684 O O . ASP A 1 87 ? 16.597 6.449 -19.824 1.00 61.34 87 ASP A O 1
ATOM 688 N N . VAL A 1 88 ? 17.941 4.852 -19.001 1.00 64.44 88 VAL A N 1
ATOM 689 C CA . VAL A 1 88 ? 17.989 4.059 -20.240 1.00 64.44 88 VAL A CA 1
ATOM 690 C C . VAL A 1 88 ? 16.598 3.522 -20.600 1.00 64.44 88 VAL A C 1
ATOM 692 O O . VAL A 1 88 ? 16.169 3.646 -21.749 1.00 64.44 88 VAL A O 1
ATOM 695 N N . GLN A 1 89 ? 15.834 2.995 -19.636 1.00 62.31 89 GLN A N 1
ATOM 696 C CA . GLN A 1 89 ? 14.455 2.548 -19.881 1.00 62.31 89 GLN A CA 1
ATOM 697 C C . GLN A 1 89 ? 13.506 3.699 -20.239 1.00 62.31 89 GLN A C 1
ATOM 699 O O . GLN A 1 89 ? 12.682 3.553 -21.147 1.00 62.31 89 GLN A O 1
ATOM 704 N N . ARG A 1 90 ? 13.626 4.853 -19.575 1.00 65.25 90 ARG A N 1
ATOM 705 C CA . ARG A 1 90 ? 12.828 6.052 -19.871 1.00 65.25 90 ARG A CA 1
ATOM 706 C C . ARG A 1 90 ? 13.185 6.638 -21.240 1.00 65.25 90 ARG A C 1
ATOM 708 O O . ARG A 1 90 ? 12.279 6.977 -21.999 1.00 65.25 90 ARG A O 1
ATOM 715 N N . ALA A 1 91 ? 14.469 6.707 -21.588 1.00 67.44 91 ALA A N 1
ATOM 716 C CA . ALA A 1 91 ? 14.941 7.119 -22.907 1.00 67.44 91 ALA A CA 1
ATOM 717 C C . ALA A 1 91 ? 14.446 6.157 -23.993 1.00 67.44 91 ALA A C 1
ATOM 719 O O . ALA A 1 91 ? 13.950 6.599 -25.027 1.00 67.44 91 ALA A O 1
ATOM 720 N N . ALA A 1 92 ? 14.471 4.846 -23.736 1.00 66.75 92 ALA A N 1
ATOM 721 C CA . ALA A 1 92 ? 13.924 3.848 -24.648 1.00 66.75 92 ALA A CA 1
ATOM 722 C C . ALA A 1 92 ? 12.397 3.971 -24.812 1.00 66.75 92 ALA A C 1
ATOM 724 O O . ALA A 1 92 ? 11.882 3.795 -25.915 1.00 66.75 92 ALA A O 1
ATOM 725 N N . GLN A 1 93 ? 11.653 4.293 -23.748 1.00 66.31 93 GLN A N 1
ATOM 726 C CA . GLN A 1 93 ? 10.210 4.555 -23.826 1.00 66.31 93 GLN A CA 1
ATOM 727 C C . GLN A 1 93 ? 9.892 5.848 -24.593 1.00 66.31 93 GLN A C 1
ATOM 729 O O . GLN A 1 93 ? 9.004 5.843 -25.444 1.00 66.31 93 GLN A O 1
ATOM 734 N N . LEU A 1 94 ? 10.642 6.928 -24.356 1.00 68.06 94 LEU A N 1
ATOM 735 C CA . LEU A 1 94 ? 10.507 8.190 -25.091 1.00 68.06 94 LEU A CA 1
ATOM 736 C C . LEU A 1 94 ? 10.867 8.032 -26.573 1.00 68.06 94 LEU A C 1
ATOM 738 O O . LEU A 1 94 ? 10.146 8.532 -27.433 1.00 68.06 94 LEU A O 1
ATOM 742 N N . ALA A 1 95 ? 11.916 7.270 -26.887 1.00 67.81 95 ALA A N 1
ATOM 743 C CA . ALA A 1 95 ? 12.274 6.936 -28.262 1.00 67.81 95 ALA A CA 1
ATOM 744 C C . ALA A 1 95 ? 11.156 6.139 -28.953 1.00 67.81 95 ALA A C 1
ATOM 746 O O . ALA A 1 95 ? 10.775 6.465 -30.076 1.00 67.81 95 ALA A O 1
ATOM 747 N N . LYS A 1 96 ? 10.559 5.150 -28.272 1.00 63.88 96 LYS A N 1
ATOM 748 C CA . LYS A 1 96 ? 9.408 4.391 -28.795 1.00 63.88 96 LYS A CA 1
ATOM 749 C C . LYS A 1 96 ? 8.187 5.280 -29.064 1.00 63.88 96 LYS A C 1
ATOM 751 O O . LYS A 1 96 ? 7.507 5.076 -30.066 1.00 63.88 96 LYS A O 1
ATOM 756 N N . LEU A 1 97 ? 7.933 6.281 -28.220 1.00 62.94 97 LEU A N 1
ATOM 757 C CA . LEU A 1 97 ? 6.857 7.262 -28.417 1.00 62.94 97 LEU A CA 1
ATOM 758 C C . LEU A 1 97 ? 7.141 8.221 -29.586 1.00 62.94 97 LEU A C 1
ATOM 760 O O . LEU A 1 97 ? 6.231 8.517 -30.357 1.00 62.94 97 LEU A O 1
ATOM 764 N N . ALA A 1 98 ? 8.393 8.645 -29.778 1.00 65.62 98 ALA A N 1
ATOM 765 C CA . ALA A 1 98 ? 8.787 9.477 -30.919 1.00 65.62 98 ALA A CA 1
ATOM 766 C C . ALA A 1 98 ? 8.574 8.755 -32.265 1.00 65.62 98 ALA A C 1
ATOM 768 O O . ALA A 1 98 ? 8.039 9.338 -33.206 1.00 65.62 98 ALA A O 1
ATOM 769 N N . HIS A 1 99 ? 8.878 7.453 -32.329 1.00 54.94 99 HIS A N 1
ATOM 770 C CA . HIS A 1 99 ? 8.659 6.633 -33.529 1.00 54.94 99 HIS A CA 1
ATOM 771 C C . HIS A 1 99 ? 7.169 6.344 -33.794 1.00 54.94 99 HIS A C 1
ATOM 773 O O . HIS A 1 99 ? 6.768 6.118 -34.937 1.00 54.94 99 HIS A O 1
ATOM 779 N N . ALA A 1 100 ? 6.327 6.362 -32.755 1.00 53.62 100 ALA A N 1
ATOM 780 C CA . ALA A 1 100 ? 4.875 6.264 -32.907 1.00 53.62 100 ALA A CA 1
ATOM 781 C C . ALA A 1 100 ? 4.256 7.553 -33.486 1.00 53.62 100 ALA A C 1
ATOM 783 O O . ALA A 1 100 ? 3.246 7.473 -34.184 1.00 53.62 100 ALA A O 1
ATOM 784 N N . GLY A 1 101 ? 4.883 8.718 -33.273 1.00 48.53 101 GLY A N 1
ATOM 785 C CA . GLY A 1 101 ? 4.472 9.992 -33.876 1.00 48.53 101 GLY A CA 1
ATOM 786 C C . GLY A 1 101 ? 4.757 10.092 -35.381 1.00 48.53 101 GLY A C 1
ATOM 787 O O . GLY A 1 101 ? 3.983 10.701 -36.117 1.00 48.53 101 GLY A O 1
ATOM 788 N N . GLU A 1 102 ? 5.815 9.443 -35.876 1.00 48.19 102 GLU A N 1
ATOM 789 C CA . GLU A 1 102 ? 6.187 9.489 -37.301 1.00 48.19 102 GLU A CA 1
ATOM 790 C C . GLU A 1 102 ? 5.392 8.524 -38.195 1.00 48.19 102 GLU A C 1
ATOM 792 O O . GLU A 1 102 ? 5.293 8.747 -39.402 1.00 48.19 102 GLU A O 1
ATOM 797 N N . ARG A 1 103 ? 4.753 7.485 -37.635 1.00 40.22 103 ARG A N 1
ATOM 798 C CA . ARG A 1 103 ? 3.880 6.587 -38.421 1.00 40.22 103 ARG A CA 1
ATOM 799 C C . ARG A 1 103 ? 2.550 7.219 -38.833 1.00 40.22 103 ARG A C 1
ATOM 801 O O . ARG A 1 103 ? 1.899 6.686 -39.726 1.00 40.22 103 ARG A O 1
ATOM 808 N N . SER A 1 104 ? 2.154 8.347 -38.238 1.00 42.56 104 SER A N 1
ATOM 809 C CA . SER A 1 104 ? 0.879 9.000 -38.565 1.00 42.56 104 SER A CA 1
ATOM 810 C C . SER A 1 104 ? 0.939 9.919 -39.795 1.00 42.56 104 SER A C 1
ATOM 812 O O . SER A 1 104 ? -0.104 10.419 -40.208 1.00 42.56 104 SER A O 1
ATOM 814 N N . SER A 1 105 ? 2.114 10.167 -40.391 1.00 44.81 105 SER A N 1
ATOM 815 C CA . SER A 1 105 ? 2.264 11.162 -41.469 1.00 44.81 105 SER A CA 1
ATOM 816 C C . SER A 1 105 ? 2.749 10.621 -42.816 1.00 44.81 105 SER A C 1
ATOM 818 O O . SER A 1 105 ? 2.922 11.408 -43.747 1.00 44.81 105 SER A O 1
ATOM 820 N N . ARG A 1 106 ? 2.940 9.304 -42.992 1.00 43.91 106 ARG A N 1
ATOM 821 C CA . ARG A 1 106 ? 3.387 8.756 -44.288 1.00 43.91 106 ARG A CA 1
ATOM 822 C C . ARG A 1 106 ? 2.584 7.538 -44.747 1.00 43.91 106 ARG A C 1
ATOM 824 O O . ARG A 1 106 ? 2.900 6.421 -44.357 1.00 43.91 106 ARG A O 1
ATOM 831 N N . GLN A 1 107 ? 1.643 7.827 -45.661 1.00 38.28 107 GLN A N 1
ATOM 832 C CA . GLN A 1 107 ? 1.144 7.049 -46.824 1.00 38.28 107 GLN A CA 1
ATOM 833 C C . GLN A 1 107 ? -0.394 6.879 -46.871 1.00 38.28 107 GLN A C 1
ATOM 835 O O . GLN A 1 107 ? -1.027 6.774 -45.828 1.00 38.28 107 GLN A O 1
ATOM 840 N N . PRO A 1 108 ? -1.007 6.705 -48.063 1.00 39.53 108 PRO A N 1
ATOM 841 C CA . PRO A 1 108 ? -0.978 7.570 -49.248 1.00 39.53 108 PRO A CA 1
ATOM 842 C C . PRO A 1 108 ? -2.423 7.879 -49.723 1.00 39.53 108 PRO A C 1
ATOM 844 O O . PRO A 1 108 ? -3.263 6.984 -49.798 1.00 39.53 1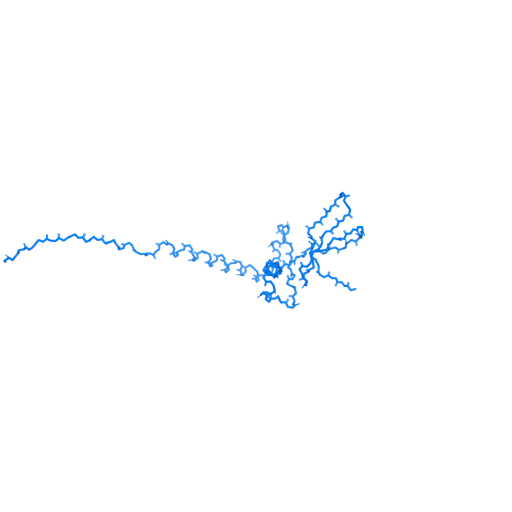08 PRO A O 1
ATOM 847 N N . VAL A 1 109 ? -2.748 9.120 -50.103 1.00 38.16 109 VAL A N 1
ATOM 848 C CA . VAL A 1 109 ? -4.069 9.402 -50.703 1.00 38.16 109 VAL A CA 1
ATOM 849 C C . VAL A 1 109 ? -4.063 8.925 -52.157 1.00 38.16 109 VAL A C 1
ATOM 851 O O . VAL A 1 109 ? -3.639 9.642 -53.058 1.00 38.16 109 VAL A O 1
ATOM 854 N N . SER A 1 110 ? -4.527 7.695 -52.381 1.00 45.50 110 SER A N 1
ATOM 855 C CA . SER A 1 110 ? -5.048 7.261 -53.679 1.00 45.50 110 SER A CA 1
ATOM 856 C C . SER A 1 110 ? -6.561 7.476 -53.655 1.00 45.50 110 SER A C 1
ATOM 858 O O . SER A 1 110 ? -7.298 6.772 -52.970 1.00 45.50 110 SER A O 1
ATOM 860 N N . GLY A 1 111 ? -7.017 8.536 -54.321 1.00 35.53 111 GLY A N 1
ATOM 861 C CA . GLY A 1 111 ? -8.440 8.837 -54.458 1.00 35.53 111 GLY A CA 1
ATOM 862 C C . GLY A 1 111 ? -9.071 7.999 -55.578 1.00 35.53 111 GLY A C 1
ATOM 863 O O . GLY A 1 111 ? -8.436 7.828 -56.620 1.00 35.53 111 GLY A O 1
ATOM 864 N N . PRO A 1 112 ? -10.305 7.493 -55.413 1.00 44.59 112 PRO A N 1
ATOM 865 C CA . PRO A 1 112 ? -11.043 6.866 -56.495 1.00 44.59 112 PRO A CA 1
ATOM 866 C C . PRO A 1 112 ? -11.823 7.937 -57.271 1.00 44.59 112 PRO A C 1
ATOM 868 O O . PRO A 1 112 ? -12.565 8.721 -56.682 1.00 44.59 112 PRO A O 1
ATOM 871 N N . SER A 1 113 ? -11.723 7.948 -58.598 1.00 38.91 113 SER A N 1
ATOM 872 C CA . SER A 1 113 ? -12.712 8.619 -59.448 1.00 38.91 113 SER A CA 1
ATOM 873 C C . SER A 1 113 ? -13.102 7.709 -60.608 1.00 38.91 113 SER A C 1
ATOM 875 O O . SER A 1 113 ? -12.483 7.671 -61.667 1.00 38.91 113 SER A O 1
ATOM 877 N N . GLY A 1 114 ? -14.160 6.932 -60.374 1.00 34.88 114 GLY A N 1
ATOM 878 C CA . GLY A 1 114 ? -14.937 6.313 -61.439 1.00 34.88 114 GLY A CA 1
ATOM 879 C C . GLY A 1 114 ? -15.917 7.328 -62.027 1.00 34.88 114 GLY A C 1
ATOM 880 O O . GLY A 1 114 ? -16.632 8.004 -61.291 1.00 34.88 114 GLY A O 1
ATOM 881 N N . GLY A 1 115 ? -15.962 7.409 -63.354 1.00 31.39 115 GLY A N 1
ATOM 882 C CA . GLY A 1 115 ? -16.952 8.159 -64.124 1.00 31.39 115 GLY A CA 1
ATOM 883 C C . GLY A 1 115 ? -16.896 7.700 -65.577 1.00 31.39 115 GLY A C 1
ATOM 884 O O . GLY A 1 115 ? -15.907 7.926 -66.264 1.00 31.39 115 GLY A O 1
ATOM 885 N N . ALA A 1 116 ? -17.914 6.956 -65.995 1.00 37.66 116 ALA A N 1
ATOM 886 C CA . ALA A 1 116 ? -17.952 6.178 -67.224 1.00 37.66 116 ALA A CA 1
ATOM 887 C C . ALA A 1 116 ? -18.339 6.982 -68.482 1.00 37.66 116 ALA A C 1
ATOM 889 O O . ALA A 1 116 ? -19.054 7.976 -68.401 1.00 37.66 116 ALA A O 1
ATOM 890 N N . SER A 1 117 ? -18.021 6.363 -69.629 1.00 36.41 117 SER A N 1
ATOM 891 C CA . SER A 1 117 ? -18.791 6.323 -70.888 1.00 36.41 117 SER A CA 1
ATOM 892 C C . SER A 1 117 ? -18.385 7.256 -72.038 1.00 36.41 117 SER A C 1
ATOM 894 O O . SER A 1 117 ? -18.393 8.476 -71.911 1.00 36.41 117 SER A O 1
ATOM 896 N N . GLY A 1 118 ? -18.141 6.647 -73.209 1.00 33.09 118 GLY A N 1
ATOM 897 C CA . GLY A 1 118 ? -18.203 7.323 -74.510 1.00 33.09 118 GLY A CA 1
ATOM 898 C C . GLY A 1 118 ? -17.289 6.756 -75.602 1.00 33.09 118 GLY A C 1
ATOM 899 O O . GLY A 1 118 ? -16.229 7.309 -75.862 1.00 33.09 118 GLY A O 1
ATOM 900 N N . SER A 1 119 ? -17.715 5.677 -76.267 1.00 41.47 119 SER A N 1
ATOM 901 C CA . SER A 1 119 ? -17.168 5.167 -77.539 1.00 41.47 119 SER A CA 1
ATOM 902 C C . SER A 1 119 ? -16.997 6.242 -78.620 1.00 41.47 119 SER A C 1
ATOM 904 O O . SER A 1 119 ? -17.945 6.985 -78.847 1.00 41.47 119 SER A O 1
ATOM 906 N N . LEU A 1 120 ? -15.923 6.173 -79.426 1.00 37.91 120 LEU A N 1
ATOM 907 C CA . LEU A 1 120 ? -16.051 6.056 -80.892 1.00 37.91 120 LEU A CA 1
ATOM 908 C C . LEU A 1 120 ? -14.726 5.688 -81.588 1.00 37.91 120 LEU A C 1
ATOM 910 O O . LEU A 1 120 ? -13.695 6.318 -81.379 1.00 37.91 120 LEU A O 1
ATOM 914 N N . LYS A 1 121 ? -14.795 4.669 -82.453 1.00 39.22 121 LYS A N 1
ATOM 915 C CA . LYS A 1 121 ? -13.779 4.296 -83.449 1.00 39.22 121 LYS A CA 1
ATOM 916 C C . LYS A 1 121 ? -13.707 5.346 -84.564 1.00 39.22 121 LYS A C 1
ATOM 918 O O . LYS A 1 121 ? -14.760 5.697 -85.099 1.00 39.22 121 LYS A O 1
ATOM 923 N N . ARG A 1 122 ? -12.500 5.667 -85.031 1.00 40.47 122 ARG A N 1
ATOM 924 C CA . ARG A 1 122 ? -11.979 5.339 -86.374 1.00 40.47 122 ARG A CA 1
ATOM 925 C C . ARG A 1 122 ? -10.510 5.720 -86.465 1.00 40.47 122 ARG A C 1
ATOM 927 O O . ARG A 1 122 ? -10.165 6.796 -85.940 1.00 40.47 122 ARG A O 1
#

Organism: NCBI:txid4795

Foldseek 3Di:
DDFDWDWPDADPVQQWTWIQGLVQRDIDIDHDDDDDDPLQKDFDPVSVVLSPVCVVVVNPDDHDPDTHIDTDDPDPVSVVPDDVVVVVVVVVVVVVVVVVVVVVPDDDDPDDDDDDDDDDDD

Radius of gyration: 27.24 Å; chains: 1; bounding box: 40×31×104 Å

pLDDT: mean 73.66, std 18.95, range [31.39, 93.31]

Secondary structure (DS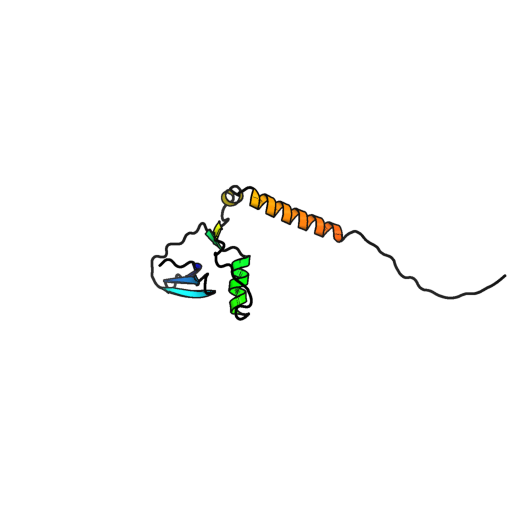SP, 8-state):
----EEEEEEETTTTEEEEEETTT--EEEEES------TTEEE-HHHHHHHHHHHHTTT-SPPPSS--EEE---SHHHHHS--HHHHHHHHHHHHHHHHHHHTTS-----------------